Protein AF-A0A392VWB1-F1 (afdb_monomer)

Nearest PDB structures (foldseek):
  3ogk-assembly1_A  TM=9.831E-01  e=1.152E-06  Arabidopsis thaliana
  6brp-assembly2_C  TM=9.748E-01  e=1.230E-06  Arabidopsis thaliana
  6m91-assembly1_B  TM=9.716E-01  e=1.411E-05  Homo sapiens
  6byh-assembly1_A  TM=9.597E-01  e=1.507E-05  Homo sapiens
  5vzu-assembly1_A  TM=9.578E-01  e=4.052E-05  Homo sapiens

Mean predicted aligned error: 3.4 Å

pLDDT: mean 95.13, std 3.41, range [80.06, 98.62]

Radius of gyration: 14.89 Å; Cα contacts (8 Å, |Δi|>4): 28; chains: 1; bounding box: 33×26×41 Å

Structure (mmCIF, N/CA/C/O backbone):
data_AF-A0A392VWB1-F1
#
_entry.id   AF-A0A392VWB1-F1
#
loop_
_atom_site.group_PDB
_atom_site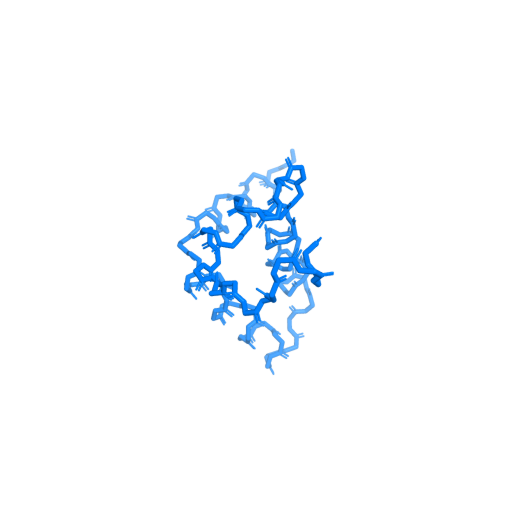.id
_atom_site.type_symbol
_atom_site.label_atom_id
_atom_site.label_alt_id
_atom_site.label_comp_id
_atom_site.label_asym_id
_atom_site.label_entity_id
_atom_site.label_seq_id
_atom_site.pdbx_PDB_ins_code
_atom_site.Cartn_x
_atom_site.Cartn_y
_atom_site.Cartn_z
_atom_site.occupancy
_atom_site.B_iso_or_equiv
_atom_site.auth_seq_id
_atom_site.auth_comp_id
_atom_site.auth_asym_id
_atom_site.auth_atom_id
_atom_site.pdbx_PDB_model_num
ATOM 1 N N . ASP A 1 1 ? 11.421 8.961 -15.582 1.00 86.69 1 ASP A N 1
ATOM 2 C CA . ASP A 1 1 ? 12.382 7.935 -15.152 1.00 86.69 1 ASP A CA 1
ATOM 3 C C . ASP A 1 1 ? 11.697 6.600 -15.374 1.00 86.69 1 ASP A C 1
ATOM 5 O O . ASP A 1 1 ? 10.625 6.406 -14.811 1.00 86.69 1 ASP A O 1
ATOM 9 N N . GLU A 1 2 ? 12.198 5.785 -16.301 1.00 94.88 2 GLU A N 1
ATOM 10 C CA . GLU A 1 2 ? 11.508 4.578 -16.793 1.00 94.88 2 GLU A CA 1
ATOM 11 C C . GLU A 1 2 ? 11.259 3.563 -15.675 1.00 94.88 2 GLU A C 1
ATOM 13 O O . GLU A 1 2 ? 10.191 2.959 -15.624 1.00 94.88 2 GLU A O 1
ATOM 18 N N . LEU A 1 3 ? 12.193 3.455 -14.724 1.00 93.50 3 LEU A N 1
ATOM 19 C CA . LEU A 1 3 ? 12.060 2.559 -13.579 1.00 93.50 3 LEU A CA 1
ATOM 20 C C . LEU A 1 3 ? 10.870 2.941 -12.692 1.00 93.50 3 LEU A C 1
ATOM 22 O O . LEU A 1 3 ? 10.098 2.080 -12.303 1.00 93.50 3 LEU A O 1
ATOM 26 N N . LYS A 1 4 ? 10.661 4.240 -12.445 1.00 94.06 4 LYS A N 1
ATOM 27 C CA . LYS A 1 4 ? 9.530 4.711 -11.628 1.00 94.06 4 LYS A CA 1
ATOM 28 C C . LYS A 1 4 ? 8.179 4.434 -12.280 1.00 94.06 4 LYS A C 1
ATOM 30 O O . LYS A 1 4 ? 7.211 4.179 -11.576 1.00 94.06 4 LYS A O 1
ATOM 35 N N . ALA A 1 5 ? 8.107 4.528 -13.609 1.00 96.44 5 ALA A N 1
ATOM 36 C CA . ALA A 1 5 ? 6.892 4.180 -14.342 1.00 96.44 5 ALA A CA 1
ATOM 37 C C . ALA A 1 5 ? 6.619 2.674 -14.244 1.00 96.44 5 ALA A C 1
ATOM 39 O O . ALA A 1 5 ? 5.498 2.276 -13.952 1.00 96.44 5 ALA A O 1
ATOM 40 N N . TRP A 1 6 ? 7.662 1.855 -14.399 1.00 97.50 6 TRP A N 1
ATOM 41 C CA . TRP A 1 6 ? 7.548 0.412 -14.231 1.00 97.50 6 TRP A CA 1
ATOM 42 C C . TRP A 1 6 ? 7.130 0.022 -12.808 1.00 97.50 6 TRP A C 1
ATOM 44 O O . TRP A 1 6 ? 6.227 -0.790 -12.659 1.00 97.50 6 TRP A O 1
ATOM 54 N N . ASP A 1 7 ? 7.724 0.627 -11.776 1.00 97.12 7 ASP A N 1
ATOM 55 C CA . ASP A 1 7 ? 7.373 0.370 -10.373 1.00 97.12 7 ASP A CA 1
ATOM 56 C C . ASP A 1 7 ? 5.905 0.718 -10.085 1.00 97.12 7 ASP A C 1
ATOM 58 O O . ASP A 1 7 ? 5.208 -0.037 -9.406 1.00 97.12 7 ASP A O 1
ATOM 62 N N . ALA A 1 8 ? 5.419 1.840 -10.631 1.00 96.19 8 ALA A N 1
ATOM 63 C CA . ALA A 1 8 ? 4.026 2.254 -10.495 1.00 96.19 8 ALA A CA 1
ATOM 64 C C . ALA A 1 8 ? 3.063 1.264 -11.169 1.00 96.19 8 ALA A C 1
ATOM 66 O O . ALA A 1 8 ? 2.046 0.905 -10.577 1.00 96.19 8 ALA A O 1
ATOM 67 N N . ASP A 1 9 ? 3.397 0.789 -12.370 1.00 97.69 9 ASP A N 1
ATOM 68 C CA . ASP A 1 9 ? 2.594 -0.206 -13.084 1.00 97.69 9 ASP A CA 1
ATOM 69 C C . ASP A 1 9 ? 2.649 -1.581 -12.398 1.00 97.69 9 ASP A C 1
ATOM 71 O O . ASP A 1 9 ? 1.633 -2.267 -12.301 1.00 97.69 9 ASP A O 1
ATOM 75 N N . PHE A 1 10 ? 3.818 -1.979 -11.889 1.00 97.19 10 PHE A N 1
ATOM 76 C CA . PHE A 1 10 ? 4.029 -3.242 -11.182 1.00 97.19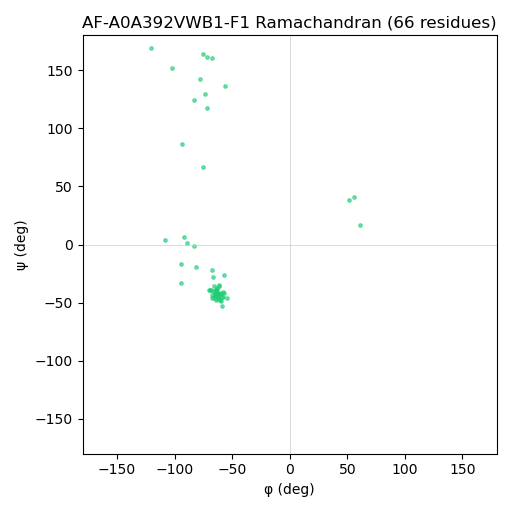 10 PHE A CA 1
ATOM 77 C C . PHE A 1 10 ? 3.212 -3.319 -9.891 1.00 97.19 10 PHE A C 1
ATOM 79 O O . PHE A 1 10 ? 2.642 -4.366 -9.584 1.00 97.19 10 PHE A O 1
ATOM 86 N N . ILE A 1 11 ? 3.153 -2.216 -9.140 1.00 96.75 11 ILE A N 1
ATOM 87 C CA . ILE A 1 11 ? 2.467 -2.163 -7.848 1.00 96.75 11 ILE A CA 1
ATOM 88 C C . ILE A 1 11 ? 0.984 -1.791 -7.951 1.00 96.75 11 ILE A C 1
ATOM 90 O O . ILE A 1 11 ? 0.283 -1.747 -6.939 1.00 96.75 11 ILE A O 1
ATOM 94 N N . ASN A 1 12 ? 0.479 -1.579 -9.169 1.00 96.44 12 ASN A N 1
ATOM 95 C CA . ASN A 1 12 ? -0.941 -1.399 -9.451 1.00 96.44 12 ASN A CA 1
ATOM 96 C C . ASN A 1 12 ? -1.694 -2.742 -9.388 1.00 96.44 12 ASN A C 1
ATOM 98 O O . ASN A 1 12 ? -2.179 -3.274 -10.389 1.00 96.44 12 ASN A O 1
ATOM 102 N N . VAL A 1 13 ? -1.753 -3.303 -8.186 1.00 97.00 13 VAL A N 1
ATOM 103 C CA . VAL A 1 13 ? -2.436 -4.553 -7.844 1.00 97.00 13 VAL A CA 1
ATOM 104 C C . VAL A 1 13 ? -3.511 -4.290 -6.791 1.00 97.00 13 VAL A C 1
ATOM 106 O O . VAL A 1 13 ? -3.586 -3.208 -6.208 1.00 97.00 13 VAL A O 1
ATOM 109 N N . ASP A 1 14 ? -4.368 -5.275 -6.536 1.00 95.38 14 ASP A N 1
ATOM 110 C CA . ASP A 1 14 ? -5.329 -5.174 -5.442 1.00 95.38 14 ASP A CA 1
ATOM 111 C C . ASP A 1 14 ? -4.633 -5.185 -4.067 1.00 95.38 14 ASP A C 1
ATOM 113 O O . ASP A 1 14 ? -3.494 -5.632 -3.908 1.00 95.38 14 ASP A O 1
ATOM 117 N N . GLN A 1 15 ? -5.345 -4.705 -3.048 1.00 93.12 15 GLN A N 1
ATOM 118 C CA . GLN A 1 15 ? -4.815 -4.546 -1.694 1.00 93.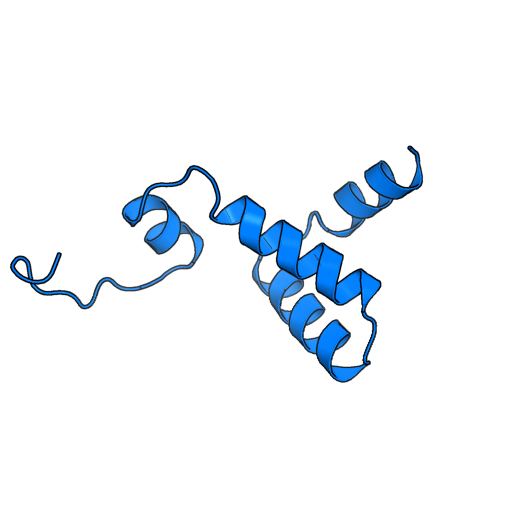12 15 GLN A CA 1
ATOM 119 C C . GLN A 1 15 ? -4.363 -5.870 -1.057 1.00 93.12 15 GLN A C 1
ATOM 121 O O . GLN A 1 15 ? -3.377 -5.878 -0.320 1.00 93.12 15 GLN A O 1
ATOM 126 N N . ALA A 1 16 ? -5.049 -6.985 -1.335 1.00 95.00 16 ALA A N 1
ATOM 127 C CA . ALA A 1 16 ? -4.659 -8.277 -0.780 1.00 95.00 16 ALA A CA 1
ATOM 128 C C . ALA A 1 16 ? -3.317 -8.719 -1.374 1.00 95.00 16 ALA A C 1
ATOM 130 O O . ALA A 1 16 ? -2.400 -9.067 -0.632 1.00 95.00 16 ALA A O 1
ATOM 131 N N . THR A 1 17 ? -3.162 -8.600 -2.695 1.00 97.88 17 THR A N 1
ATOM 132 C CA . THR A 1 17 ? -1.883 -8.852 -3.370 1.00 97.88 17 THR A CA 1
ATOM 133 C C . THR A 1 17 ? -0.779 -7.918 -2.861 1.00 97.88 17 THR A C 1
ATOM 135 O O . THR A 1 17 ? 0.330 -8.380 -2.597 1.00 97.88 17 THR A O 1
ATOM 138 N N . LEU A 1 18 ? -1.063 -6.624 -2.663 1.00 97.75 18 LEU A N 1
ATOM 139 C CA . LEU A 1 18 ? -0.094 -5.662 -2.123 1.00 97.75 18 LEU A CA 1
ATOM 140 C C . LEU A 1 18 ? 0.431 -6.089 -0.742 1.00 97.75 18 LEU A C 1
ATOM 142 O O . LEU A 1 18 ? 1.638 -6.051 -0.505 1.00 97.75 18 LEU A O 1
ATOM 146 N N . PHE A 1 19 ? -0.450 -6.527 0.161 1.00 96.06 19 PHE A N 1
ATOM 147 C CA . PHE A 1 19 ? -0.042 -6.983 1.490 1.00 96.06 19 PHE A CA 1
ATOM 148 C C . PHE A 1 19 ? 0.752 -8.289 1.460 1.00 96.06 19 PHE A C 1
ATOM 150 O O . PHE A 1 19 ? 1.750 -8.407 2.171 1.00 96.06 19 PHE A O 1
ATOM 157 N N . GLU A 1 20 ? 0.383 -9.239 0.602 1.00 98.19 20 GLU A N 1
ATOM 158 C CA . GLU A 1 20 ? 1.178 -10.455 0.404 1.00 98.19 20 GLU A CA 1
ATOM 159 C C . GLU A 1 20 ? 2.572 -10.136 -0.158 1.00 98.19 20 GLU A C 1
ATOM 161 O O . GLU A 1 20 ? 3.565 -10.727 0.268 1.00 98.19 20 GLU A O 1
ATOM 166 N N . LEU A 1 21 ? 2.687 -9.145 -1.050 1.00 98.50 21 LEU A N 1
ATOM 167 C CA . LEU A 1 21 ? 3.982 -8.662 -1.538 1.00 98.50 21 LEU A CA 1
ATOM 168 C C . LEU A 1 21 ? 4.822 -8.027 -0.423 1.00 98.50 21 LEU A C 1
ATOM 170 O O . LEU A 1 21 ? 6.026 -8.280 -0.379 1.00 98.50 21 LEU A O 1
ATOM 174 N N . ILE A 1 22 ? 4.218 -7.270 0.501 1.00 98.44 22 ILE A N 1
ATOM 175 C CA . ILE A 1 22 ? 4.911 -6.734 1.690 1.00 98.44 22 ILE A CA 1
ATOM 176 C C . ILE A 1 22 ? 5.476 -7.884 2.534 1.00 98.44 22 ILE A C 1
ATOM 178 O O . ILE A 1 22 ? 6.659 -7.875 2.893 1.00 98.44 22 ILE A O 1
ATOM 182 N N . LEU A 1 23 ? 4.655 -8.901 2.823 1.00 98.25 23 LEU A N 1
ATOM 183 C CA . LEU A 1 23 ? 5.066 -10.067 3.610 1.00 98.25 23 LEU A CA 1
ATOM 184 C C . LEU A 1 23 ? 6.182 -10.855 2.915 1.00 98.25 23 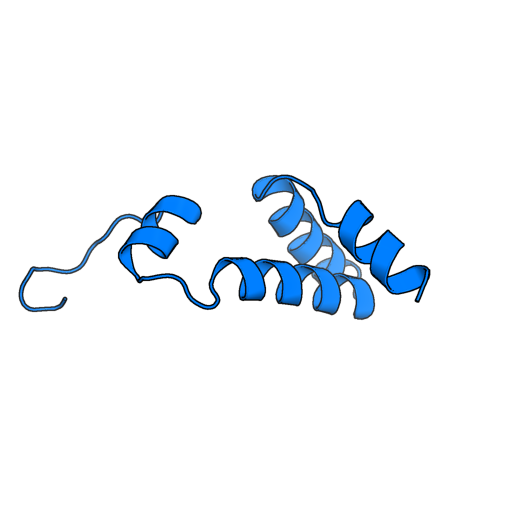LEU A C 1
ATOM 186 O O . LEU A 1 23 ? 7.191 -11.178 3.546 1.00 98.25 23 LEU A O 1
ATOM 190 N N . ALA A 1 24 ? 6.037 -11.119 1.616 1.00 98.56 24 ALA A N 1
ATOM 191 C CA . ALA A 1 24 ? 7.029 -11.826 0.816 1.00 98.56 24 ALA A CA 1
ATOM 192 C C . ALA A 1 24 ? 8.351 -11.051 0.720 1.00 98.56 24 ALA A C 1
ATOM 194 O O . ALA A 1 24 ? 9.419 -11.636 0.901 1.00 98.56 24 ALA A O 1
ATOM 195 N N . ALA A 1 25 ? 8.299 -9.736 0.487 1.00 98.56 25 ALA A N 1
ATOM 196 C CA . ALA A 1 25 ? 9.482 -8.883 0.414 1.00 98.56 25 ALA A CA 1
ATOM 197 C C . ALA A 1 25 ? 10.242 -8.849 1.744 1.00 98.56 25 ALA A C 1
ATOM 199 O O . ALA A 1 25 ? 11.471 -8.955 1.750 1.00 98.56 25 ALA A O 1
ATOM 200 N N . ASN A 1 26 ? 9.520 -8.763 2.865 1.00 98.25 26 ASN A N 1
ATOM 201 C CA . ASN A 1 26 ? 10.105 -8.852 4.198 1.00 98.25 26 ASN A CA 1
ATOM 202 C C . ASN A 1 26 ? 10.732 -10.234 4.450 1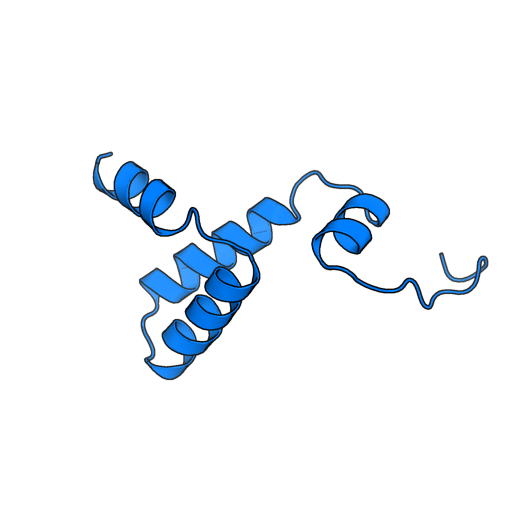.00 98.25 26 ASN A C 1
ATOM 204 O O . ASN A 1 26 ? 11.885 -10.318 4.868 1.00 98.25 26 ASN A O 1
ATOM 208 N N . TYR A 1 27 ? 10.014 -11.318 4.138 1.00 98.31 27 TYR A N 1
ATOM 209 C CA . TYR A 1 27 ? 10.498 -12.688 4.333 1.00 98.31 27 TYR A CA 1
ATOM 210 C C . TYR A 1 27 ? 11.759 -12.997 3.510 1.00 98.31 27 TYR A C 1
ATOM 212 O O . TYR A 1 27 ? 12.709 -13.589 4.019 1.00 98.31 27 TYR A O 1
ATOM 220 N N . LEU A 1 28 ? 11.788 -12.565 2.247 1.00 98.62 28 LEU A N 1
ATOM 221 C CA . LEU A 1 28 ? 12.915 -12.762 1.331 1.00 98.62 28 LEU A CA 1
ATOM 222 C C . LEU A 1 28 ? 14.028 -11.713 1.501 1.00 98.62 28 LEU A C 1
ATOM 224 O O . LEU A 1 28 ? 15.045 -11.792 0.812 1.00 98.62 28 LEU A O 1
ATOM 228 N N . ASN A 1 29 ? 13.857 -10.744 2.408 1.00 97.81 29 ASN A N 1
ATOM 229 C CA . ASN A 1 29 ? 14.786 -9.640 2.661 1.00 97.81 29 ASN A CA 1
ATOM 230 C C . ASN A 1 29 ? 15.110 -8.801 1.403 1.00 97.81 29 ASN A C 1
ATOM 232 O O . ASN A 1 29 ? 16.252 -8.400 1.166 1.00 97.81 29 ASN A O 1
ATOM 236 N N . ILE A 1 30 ? 14.093 -8.522 0.582 1.00 98.50 30 ILE A N 1
ATOM 237 C CA . ILE A 1 30 ? 14.207 -7.688 -0.621 1.00 98.50 30 ILE A CA 1
ATOM 238 C C . ILE A 1 30 ? 13.835 -6.249 -0.251 1.00 98.50 30 ILE A C 1
ATOM 240 O O . ILE A 1 30 ? 12.686 -5.829 -0.391 1.00 98.50 30 ILE A O 1
ATOM 244 N N . ARG A 1 31 ? 14.818 -5.480 0.235 1.00 97.88 31 ARG A N 1
ATOM 245 C CA . ARG A 1 31 ? 14.594 -4.125 0.772 1.00 97.88 31 ARG A CA 1
ATOM 246 C C . ARG A 1 31 ? 13.879 -3.182 -0.201 1.00 97.88 31 ARG A C 1
ATOM 248 O O . ARG A 1 31 ? 12.948 -2.513 0.217 1.00 97.88 31 ARG A O 1
ATOM 255 N N . SER A 1 32 ? 14.280 -3.138 -1.471 1.00 97.88 32 SER A N 1
ATOM 256 C CA . SER A 1 32 ? 13.685 -2.212 -2.448 1.00 97.88 32 SER A CA 1
ATOM 257 C C . SER A 1 32 ? 12.203 -2.494 -2.705 1.00 97.88 32 SER A C 1
ATOM 259 O O . SER A 1 32 ? 11.409 -1.565 -2.804 1.00 97.88 32 SER A O 1
ATOM 261 N N . LEU A 1 33 ? 11.814 -3.772 -2.762 1.00 98.06 33 LEU A N 1
ATOM 262 C CA . LEU A 1 33 ? 10.415 -4.169 -2.917 1.00 98.06 33 LEU A CA 1
ATOM 263 C C . LEU A 1 33 ? 9.609 -3.873 -1.648 1.00 98.06 33 LEU A C 1
ATOM 265 O O . LEU A 1 33 ? 8.471 -3.416 -1.734 1.00 98.06 33 LEU A O 1
ATOM 269 N N . LEU A 1 34 ? 10.205 -4.095 -0.473 1.00 98.44 34 LEU A N 1
ATOM 270 C CA . LEU A 1 34 ? 9.579 -3.749 0.801 1.00 98.44 34 LEU A CA 1
ATOM 271 C C . LEU A 1 34 ? 9.342 -2.235 0.908 1.00 98.44 34 LEU A C 1
ATOM 273 O O . LEU A 1 34 ? 8.261 -1.812 1.292 1.00 98.44 34 LEU A O 1
ATOM 277 N N . GLU A 1 35 ? 10.322 -1.415 0.529 1.00 98.12 35 GLU A N 1
ATOM 278 C CA . GLU A 1 35 ? 10.188 0.046 0.510 1.00 98.12 35 GLU A CA 1
ATOM 279 C C . GLU A 1 35 ? 9.104 0.506 -0.473 1.00 98.12 35 GLU A C 1
ATOM 281 O O . GLU A 1 35 ? 8.245 1.298 -0.089 1.00 98.12 35 GLU A O 1
ATOM 286 N N . LEU A 1 36 ? 9.098 -0.025 -1.703 1.00 98.12 36 LEU A N 1
ATOM 287 C CA . LEU A 1 36 ? 8.094 0.309 -2.719 1.00 98.12 36 LEU A CA 1
ATOM 288 C C . LEU A 1 36 ? 6.676 -0.019 -2.235 1.00 98.12 36 LEU A C 1
ATOM 290 O O . LEU A 1 36 ? 5.804 0.845 -2.227 1.00 98.12 36 LEU A O 1
ATOM 294 N N . THR A 1 37 ? 6.460 -1.255 -1.785 1.00 98.31 37 THR A N 1
ATOM 295 C CA . THR A 1 37 ? 5.147 -1.735 -1.334 1.00 98.31 37 THR A CA 1
ATOM 296 C C . THR A 1 37 ? 4.649 -0.997 -0.081 1.00 98.31 37 THR A C 1
ATOM 298 O O . THR A 1 37 ? 3.484 -0.599 -0.025 1.00 98.31 37 THR A O 1
ATOM 301 N N . CYS A 1 38 ? 5.524 -0.737 0.900 1.00 97.81 38 CYS A N 1
ATOM 302 C CA . CYS A 1 38 ? 5.192 0.060 2.085 1.00 97.81 38 CYS A CA 1
ATOM 303 C C . CYS A 1 38 ? 4.851 1.512 1.731 1.00 97.81 38 CYS A C 1
ATOM 305 O O . CYS A 1 38 ? 3.916 2.069 2.306 1.00 97.81 38 CYS A O 1
ATOM 307 N N . GLN A 1 39 ? 5.574 2.124 0.787 1.00 97.62 39 GLN A N 1
ATOM 308 C CA . GLN A 1 39 ? 5.269 3.475 0.321 1.00 97.62 39 GLN A CA 1
ATOM 309 C C . GLN A 1 39 ? 3.897 3.523 -0.356 1.00 97.62 39 GLN A C 1
ATOM 311 O O . GLN A 1 39 ? 3.101 4.399 -0.034 1.00 97.62 39 GLN A O 1
ATOM 316 N N . THR A 1 40 ? 3.571 2.549 -1.210 1.00 96.56 40 THR A N 1
ATOM 317 C CA . THR A 1 40 ? 2.240 2.449 -1.828 1.00 96.56 40 THR A CA 1
ATOM 318 C C . THR A 1 40 ? 1.136 2.326 -0.778 1.00 96.56 40 THR A C 1
ATOM 320 O O . THR A 1 40 ? 0.142 3.045 -0.853 1.00 96.56 40 THR A O 1
ATOM 323 N N . ALA A 1 41 ? 1.317 1.484 0.246 1.00 95.38 41 ALA A N 1
ATOM 324 C CA . ALA A 1 41 ? 0.356 1.370 1.343 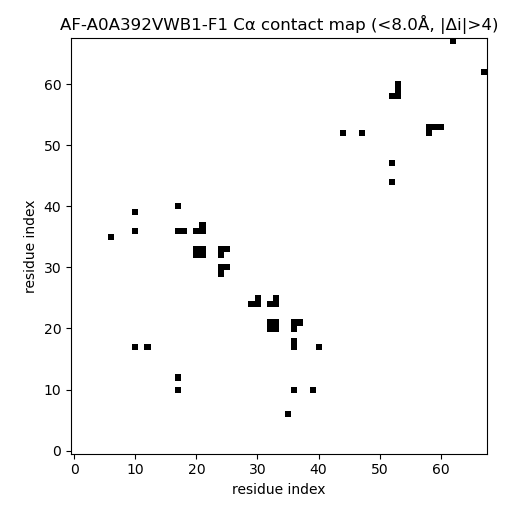1.00 95.38 41 ALA A CA 1
ATOM 325 C C . ALA A 1 41 ? 0.217 2.683 2.142 1.00 95.38 41 ALA A C 1
ATOM 327 O O . ALA A 1 41 ? -0.892 3.059 2.522 1.00 95.38 41 ALA A O 1
ATOM 328 N N . ALA A 1 42 ? 1.317 3.410 2.362 1.00 95.81 42 ALA A N 1
ATOM 329 C CA . ALA A 1 42 ? 1.291 4.718 3.013 1.00 95.81 42 ALA A CA 1
ATOM 330 C C . ALA A 1 42 ? 0.563 5.773 2.161 1.00 95.81 42 ALA A C 1
ATOM 332 O O . ALA A 1 42 ? -0.226 6.557 2.690 1.00 95.81 42 ALA A O 1
ATOM 333 N N . ASP A 1 43 ? 0.763 5.764 0.844 1.00 94.94 43 ASP A N 1
ATOM 334 C CA . ASP A 1 43 ? 0.091 6.672 -0.089 1.00 94.94 43 ASP A CA 1
ATOM 335 C C . ASP A 1 43 ? -1.422 6.412 -0.163 1.00 94.94 43 ASP A C 1
ATOM 337 O O . ASP A 1 43 ? -2.195 7.344 -0.376 1.00 94.94 43 ASP A O 1
ATOM 341 N N . MET A 1 44 ? -1.873 5.177 0.092 1.00 92.94 44 MET A N 1
ATOM 342 C CA . MET A 1 44 ? -3.301 4.866 0.242 1.00 92.94 44 MET A CA 1
ATOM 343 C C . MET A 1 44 ? -3.926 5.485 1.498 1.00 92.94 44 MET A C 1
ATOM 345 O O . MET A 1 44 ? -5.144 5.623 1.542 1.00 92.94 44 MET A O 1
ATOM 349 N N . ILE A 1 45 ? -3.133 5.826 2.516 1.00 95.25 45 ILE A N 1
ATOM 350 C CA . ILE A 1 45 ? -3.593 6.438 3.776 1.00 95.25 45 ILE A CA 1
ATOM 351 C C . ILE A 1 45 ? -3.486 7.962 3.703 1.00 95.25 45 ILE A C 1
ATOM 353 O O . ILE A 1 45 ? -4.287 8.687 4.292 1.00 95.25 45 ILE A O 1
ATOM 357 N N . LYS A 1 46 ? -2.475 8.448 2.985 1.00 95.50 46 LYS A N 1
ATOM 358 C CA . LYS A 1 46 ? -2.157 9.863 2.882 1.00 95.50 46 LYS A CA 1
ATOM 359 C C . LYS A 1 46 ? -3.353 10.672 2.369 1.00 95.50 46 LYS A C 1
ATOM 361 O O . LYS A 1 46 ? -4.024 10.286 1.416 1.00 95.50 46 LYS A O 1
ATOM 366 N N . ASP A 1 47 ? -3.580 11.817 3.010 1.00 95.31 47 ASP A N 1
ATOM 367 C CA . ASP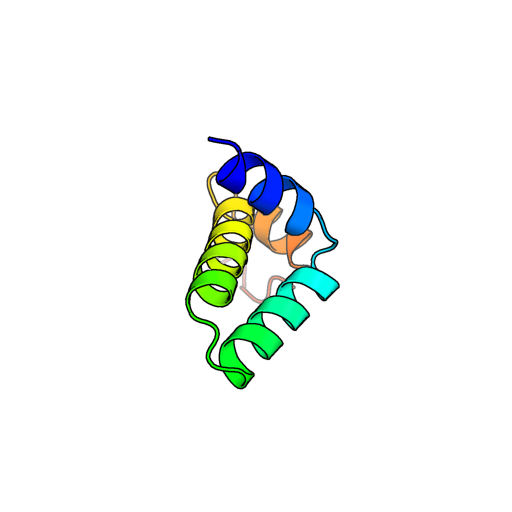 A 1 47 ? -4.617 12.797 2.665 1.00 95.31 47 ASP A CA 1
ATOM 368 C C . ASP A 1 47 ? -6.069 12.269 2.744 1.00 95.31 47 ASP A C 1
ATOM 370 O O . ASP A 1 47 ? -6.980 12.909 2.219 1.00 95.31 47 ASP A O 1
ATOM 374 N N . LYS A 1 48 ? -6.301 11.135 3.425 1.00 95.12 48 LY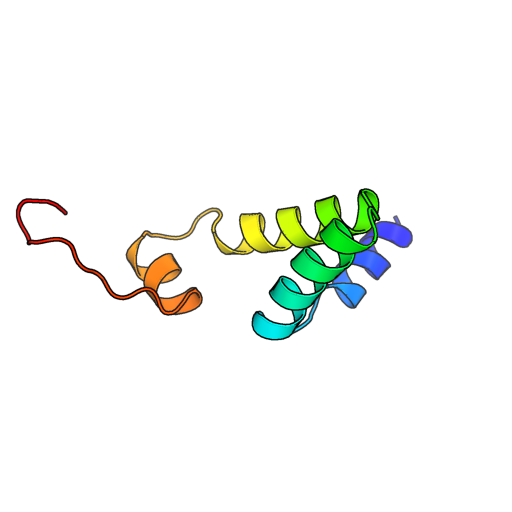S A N 1
ATOM 375 C CA . LYS A 1 48 ? -7.636 10.572 3.687 1.00 95.12 48 LYS A CA 1
ATOM 376 C C . LYS A 1 48 ? -8.115 10.841 5.107 1.00 95.12 48 LYS A C 1
ATOM 378 O O . LYS A 1 48 ? -7.305 10.953 6.029 1.00 95.12 48 LYS A O 1
ATOM 383 N N . T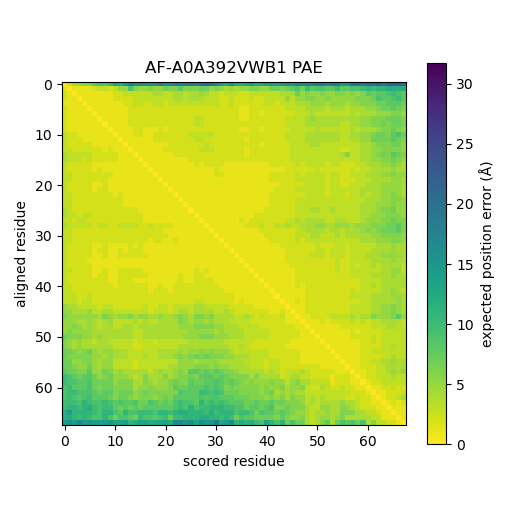HR A 1 49 ? -9.432 10.907 5.299 1.00 96.00 49 THR A N 1
ATOM 384 C CA . THR A 1 49 ? -10.015 10.976 6.649 1.00 96.00 49 THR A CA 1
ATOM 385 C C . THR A 1 49 ? -9.973 9.614 7.340 1.00 96.00 49 THR A C 1
ATOM 387 O O . THR A 1 49 ? -9.807 8.572 6.701 1.00 96.00 49 THR A O 1
ATOM 390 N N . VAL A 1 50 ? -10.150 9.603 8.662 1.00 92.75 50 VAL A N 1
ATOM 391 C CA . VAL A 1 50 ? -10.197 8.364 9.453 1.00 92.75 50 VAL A CA 1
ATOM 392 C C . VAL A 1 50 ? -11.306 7.435 8.947 1.00 92.75 50 VAL A C 1
ATOM 394 O O . VAL A 1 50 ? -11.095 6.231 8.814 1.00 92.75 50 VAL A O 1
ATOM 397 N N . GLU A 1 51 ? -12.469 7.983 8.598 1.00 93.31 51 GLU A N 1
ATOM 398 C CA . GLU A 1 51 ? -13.606 7.233 8.061 1.00 93.31 51 GLU A CA 1
ATOM 399 C C . GLU A 1 51 ? -13.288 6.601 6.704 1.00 93.31 51 GLU A C 1
ATOM 401 O O . GLU A 1 51 ? -13.604 5.431 6.483 1.00 93.31 51 GLU A O 1
ATOM 406 N N . GLU A 1 52 ? -12.634 7.340 5.805 1.00 94.19 52 GLU A N 1
ATOM 407 C CA . GLU A 1 52 ? -12.219 6.822 4.498 1.00 94.19 52 GLU A CA 1
ATOM 408 C C . GLU A 1 52 ? -11.177 5.709 4.645 1.00 94.19 52 GLU A C 1
ATOM 410 O O . GLU A 1 52 ? -11.276 4.677 3.980 1.00 94.19 52 GLU A O 1
ATOM 415 N N . ILE A 1 53 ? -10.204 5.879 5.547 1.00 94.19 53 ILE A N 1
ATOM 416 C CA . ILE A 1 53 ? -9.208 4.847 5.861 1.00 94.19 53 ILE A CA 1
ATOM 417 C C . ILE A 1 53 ? -9.913 3.595 6.390 1.00 94.19 53 ILE A C 1
ATOM 419 O O . ILE A 1 53 ? -9.660 2.494 5.899 1.00 94.19 53 ILE A O 1
ATOM 423 N N . ARG A 1 54 ? -10.846 3.744 7.339 1.00 93.94 54 ARG A N 1
ATOM 424 C CA . ARG A 1 54 ? -11.616 2.614 7.875 1.00 93.94 54 ARG A CA 1
ATOM 425 C C . ARG A 1 54 ? -12.369 1.868 6.777 1.00 93.94 54 ARG A C 1
ATOM 427 O O . ARG A 1 54 ? -12.343 0.643 6.757 1.00 93.94 54 ARG A O 1
ATOM 434 N N . GLN A 1 55 ? -12.979 2.577 5.829 1.00 92.06 55 GLN A N 1
ATOM 435 C CA . GLN A 1 55 ? -13.662 1.948 4.695 1.00 92.06 55 GLN A CA 1
ATOM 436 C C . GLN A 1 55 ? -12.697 1.201 3.766 1.00 92.06 55 GLN A C 1
ATOM 438 O O . GLN A 1 55 ? -12.970 0.061 3.394 1.00 92.06 55 GLN A O 1
ATOM 443 N N . ILE A 1 56 ? -11.566 1.815 3.413 1.00 88.69 56 ILE A N 1
ATOM 444 C CA . ILE A 1 56 ? -10.579 1.236 2.487 1.00 88.69 56 ILE A CA 1
ATOM 445 C C . ILE A 1 56 ? -9.933 -0.018 3.068 1.00 88.69 56 ILE A C 1
ATOM 447 O O . ILE A 1 56 ? -9.774 -1.009 2.363 1.00 88.69 56 ILE A O 1
ATOM 451 N N . PHE A 1 57 ? -9.560 0.018 4.344 1.00 89.69 57 PHE A N 1
ATOM 452 C CA . PHE A 1 57 ? -8.908 -1.100 5.026 1.00 89.69 57 PHE A CA 1
ATOM 453 C C . PHE A 1 57 ? -9.905 -2.028 5.734 1.00 89.69 57 PHE A C 1
ATOM 455 O O . PHE A 1 57 ? -9.487 -2.950 6.429 1.00 89.69 57 PHE A O 1
ATOM 462 N N . GLN A 1 58 ? -11.212 -1.800 5.553 1.00 89.38 58 GLN A N 1
ATOM 463 C CA . GLN A 1 58 ? -12.298 -2.571 6.169 1.00 89.38 58 GLN A CA 1
ATOM 464 C C . GLN A 1 58 ? -12.147 -2.699 7.696 1.00 89.38 58 GLN A C 1
ATOM 466 O O . GLN A 1 58 ? -12.424 -3.742 8.289 1.00 89.38 58 GLN A O 1
ATOM 471 N N . ILE A 1 59 ? -11.693 -1.620 8.337 1.00 92.25 59 ILE A N 1
ATOM 472 C CA . ILE A 1 59 ? -11.490 -1.541 9.783 1.00 92.25 59 ILE A CA 1
ATOM 473 C C . ILE A 1 59 ? -12.828 -1.205 10.438 1.00 92.25 59 ILE A C 1
ATOM 475 O O . ILE A 1 59 ? -13.460 -0.194 10.124 1.00 92.25 59 ILE A O 1
ATOM 479 N N . VAL A 1 60 ? -13.251 -2.054 11.371 1.00 93.00 60 VAL A N 1
ATOM 480 C CA . VAL A 1 60 ? -14.421 -1.797 12.214 1.00 93.00 60 VAL A CA 1
ATOM 481 C C . VAL A 1 60 ? -14.054 -0.724 13.233 1.00 93.00 60 VAL A C 1
ATOM 483 O O . VAL A 1 60 ? -13.036 -0.849 13.906 1.00 93.00 60 VAL A O 1
ATOM 486 N N . ASN A 1 61 ? -14.877 0.321 13.342 1.00 92.69 61 ASN A N 1
ATOM 487 C CA . ASN A 1 61 ? -14.736 1.286 14.424 1.00 92.69 61 ASN A CA 1
ATOM 488 C C . ASN A 1 61 ? -15.193 0.651 15.743 1.00 92.69 61 ASN A C 1
ATOM 490 O O . ASN A 1 61 ? -16.359 0.273 15.867 1.00 92.69 61 ASN A O 1
ATOM 494 N N . ASP A 1 62 ? -14.276 0.524 16.692 1.00 92.94 62 ASP A N 1
ATOM 495 C CA . ASP A 1 62 ? -14.494 -0.042 18.018 1.00 92.94 62 ASP A CA 1
ATOM 496 C C . ASP A 1 62 ? -14.477 1.008 19.143 1.00 92.94 62 ASP A C 1
ATOM 498 O O . ASP A 1 62 ? -14.642 0.640 20.307 1.00 92.94 62 ASP A O 1
ATOM 502 N N . TYR A 1 63 ? -14.355 2.297 18.809 1.00 92.19 63 TYR A N 1
ATOM 503 C CA . TYR A 1 63 ? -14.434 3.393 19.773 1.00 92.19 63 TYR A CA 1
ATOM 504 C C . TYR A 1 63 ? -15.878 3.706 20.179 1.00 92.19 63 TYR A C 1
ATOM 506 O O . TYR A 1 63 ? -16.814 3.668 19.371 1.00 92.19 63 TYR A O 1
ATOM 514 N N . SER A 1 64 ? -16.068 4.044 21.455 1.00 93.50 64 SER A N 1
ATOM 515 C CA . SER A 1 64 ? -17.291 4.708 21.915 1.00 93.50 64 SER A CA 1
ATOM 516 C C . SER A 1 64 ? -17.343 6.170 21.437 1.00 93.50 64 SER A C 1
ATOM 518 O O . SER A 1 64 ? -16.304 6.742 21.109 1.00 93.50 64 SER A O 1
ATOM 520 N N . PRO A 1 65 ? -18.524 6.824 21.420 1.00 89.56 65 PRO A N 1
ATOM 521 C CA . PRO A 1 65 ? -18.634 8.229 21.021 1.00 89.56 65 PRO A CA 1
ATOM 522 C C . PRO A 1 65 ? -17.773 9.195 21.845 1.00 89.56 65 PRO A C 1
ATOM 524 O O . PRO A 1 65 ? -17.457 10.275 21.364 1.00 89.56 65 PRO A O 1
ATOM 527 N N . GLU A 1 66 ? -17.446 8.845 23.092 1.00 91.88 66 GLU A N 1
ATOM 528 C CA . GLU A 1 66 ? -16.567 9.632 23.960 1.00 91.88 66 GLU A CA 1
ATOM 529 C C . GLU A 1 66 ? -15.068 9.410 23.692 1.00 91.88 66 GLU A C 1
ATOM 531 O O . GLU A 1 66 ? -14.252 10.225 24.123 1.00 91.88 66 GLU A O 1
ATOM 536 N N . GLU A 1 67 ? -14.701 8.304 23.040 1.00 89.00 67 GLU A N 1
ATOM 537 C CA . GLU A 1 67 ? -13.317 7.949 22.694 1.00 89.00 67 GLU A CA 1
ATOM 538 C C . GLU A 1 67 ? -12.916 8.392 21.278 1.00 89.00 67 GLU A C 1
ATOM 540 O O . GLU A 1 67 ? -11.720 8.439 20.982 1.00 89.00 67 GLU A O 1
ATOM 545 N N . GLU A 1 68 ? -13.902 8.707 20.434 1.00 80.06 68 GLU A N 1
ATOM 546 C CA . GLU A 1 68 ? -13.747 9.250 19.075 1.00 80.06 68 GLU A CA 1
ATOM 547 C C . GLU A 1 68 ? -13.316 10.729 19.066 1.00 80.06 68 GLU A C 1
ATOM 549 O O . GLU A 1 68 ? -12.397 11.064 18.283 1.00 80.06 68 GLU A O 1
#

Sequence (68 aa):
DELKAWDADFINVDQATLFELILAANYLNIRSLLELTCQTAADMIKDKTVEEIRQIFQIVNDYSPEEE

Foldseek 3Di:
DVVVVVLVVVCPDDPVVLVVQCVVCVVVVVVVSVVSSVVVVVVCVPPDDPVSVCVRVVPDDPDDPVRD

Organism: NCBI:txid97028

Secondary structure (DSSP, 8-state):
-HHHHHHHHHT-S-HHHHHHHHHHHHHTT-HHHHHHHHHHHHHTTTT--HHHHHHHTTPPP---TTT-

InterPro domains:
  IPR011333 SKP1/BTB/POZ domain superfamily [G3DSA:3.30.710.10] (1-68)
  IPR016072 SKP1 component, dimerisation [PF01466] (32-68)
  IPR016897 S-phase kinase-associated protein 1 [PTHR11165] (1-68)
  IPR036296 SKP1-like, dimerisation domain superfamily [SSF81382] (3-68)

Solvent-accessible surface area (backbone atoms only — not comparable to full-atom values): 4142 Å² total; per-residue (Å²): 111,72,66,61,55,49,53,54,61,70,65,69,59,56,70,68,58,46,52,52,48,35,53,49,20,57,75,72,65,38,62,69,57,29,51,52,43,50,49,54,58,49,58,73,48,56,99,54,53,73,68,56,44,26,61,75,70,68,49,79,87,83,69,52,88,91,73,108